Protein AF-A0A3P6SQP1-F1 (afdb_monomer_lite)

Organism: Cylicostephanus goldi (NCBI:txid71465)

Foldseek 3Di:
DDWDADPNDIDDDDDFDPPPVSLVCPVVCLLPDQAEEQEDAQLCPVCLLVSLVVVVVQCPDPSNVNHAYEYEYPPCVDPSGDDPVRSCVSSVCVPQEDEPDDDDDDPDRHRYHYDHDDPPDDDD

InterPro domains:
  IPR006687 Small GTPase superfamily, SAR1-type [PTHR45684] (1-105)
  IPR006689 Small GTPase superfamily, ARF/SAR type [PF00025] (2-98)
  IPR006689 Small GTPase superfamily, ARF/SAR type [PR00328] (22-47)
  IPR006689 Small GTPase superfamily, ARF/SAR type [PR00328] (67-88)
  IPR006689 Small GTPase superfamily, ARF/SAR type [SM00178] (1-124)
  IPR027417 P-loop containing nucleoside triphosphate hydrolase [G3DSA:3.40.50.300] (1-117)
  IPR027417 P-loop containing nucleoside triphosphate hydrolase [SSF52540] (2-92)

Sequence (124 aa):
SEELTLGGIRFTTFDLGGHAQARRVWKDYFPAVDAVVFLVDCADIERIPESRTELESLIRDEQVAGAPILILGNKIDKSTALSEDQLKWQLGIQHMCTGKGVNGKSKAVSRLLIDISLDSRKPL

Radius of gyration: 15.12 Å; chains: 1; bounding box: 36×36×40 Å

Structure (mmCIF, N/CA/C/O backbone):
data_AF-A0A3P6SQP1-F1
#
_entry.id   AF-A0A3P6SQP1-F1
#
loop_
_atom_site.group_PDB
_atom_site.id
_atom_site.type_symbol
_atom_site.label_atom_id
_atom_site.label_alt_id
_atom_site.label_comp_id
_atom_site.label_asym_id
_atom_site.label_entity_id
_atom_site.label_seq_id
_atom_site.pdbx_PDB_ins_code
_atom_site.Cartn_x
_atom_site.Cartn_y
_atom_site.Cartn_z
_atom_site.occupancy
_atom_site.B_iso_or_equiv
_atom_site.auth_seq_id
_atom_site.auth_comp_id
_atom_site.auth_asym_id
_atom_site.auth_atom_id
_atom_site.pdbx_PDB_model_num
ATOM 1 N N . SER A 1 1 ? -16.063 9.688 -0.832 1.00 78.50 1 SER A N 1
ATOM 2 C CA . SER A 1 1 ? -16.159 8.245 -0.582 1.00 78.50 1 SER A CA 1
ATOM 3 C C . SER A 1 1 ? -17.088 7.627 -1.599 1.00 78.50 1 SER A C 1
ATOM 5 O O . SER A 1 1 ? -17.949 8.331 -2.119 1.00 78.50 1 SER A O 1
ATOM 7 N N . GLU A 1 2 ? -16.917 6.341 -1.871 1.00 83.56 2 GLU A N 1
ATOM 8 C CA . GLU A 1 2 ? -17.810 5.544 -2.713 1.00 83.56 2 GLU A CA 1
ATOM 9 C C . GLU A 1 2 ? -18.421 4.417 -1.878 1.00 83.56 2 GLU A C 1
ATOM 11 O O . GLU A 1 2 ? -17.803 3.940 -0.927 1.00 83.56 2 GLU A O 1
ATOM 16 N N . GLU A 1 3 ? -19.646 4.011 -2.205 1.00 87.12 3 GLU A N 1
ATOM 17 C CA . GLU A 1 3 ? -20.341 2.915 -1.528 1.00 87.12 3 GLU A CA 1
ATOM 18 C C . GLU A 1 3 ? -20.354 1.693 -2.452 1.00 87.12 3 GLU A C 1
ATOM 20 O O . GLU A 1 3 ? -20.841 1.757 -3.580 1.00 87.12 3 GLU A O 1
ATOM 25 N N . LEU A 1 4 ? -19.805 0.574 -1.982 1.00 85.00 4 LEU A N 1
ATOM 26 C CA . LEU A 1 4 ? -19.704 -0.677 -2.733 1.00 85.00 4 LEU A CA 1
ATOM 27 C C . LEU A 1 4 ? -20.400 -1.792 -1.960 1.00 85.00 4 LEU A C 1
ATOM 29 O O . LEU A 1 4 ? -20.277 -1.877 -0.743 1.00 85.00 4 LEU A O 1
ATOM 33 N N . THR A 1 5 ? -21.112 -2.678 -2.654 1.00 84.94 5 THR A N 1
ATOM 34 C CA . THR A 1 5 ? -21.715 -3.867 -2.036 1.00 84.94 5 THR A CA 1
ATOM 35 C C . THR A 1 5 ? -21.162 -5.123 -2.693 1.00 84.94 5 THR A C 1
ATOM 37 O O . THR A 1 5 ? -21.342 -5.323 -3.892 1.00 84.94 5 THR A O 1
ATOM 40 N N . LEU A 1 6 ? -20.505 -5.983 -1.913 1.00 79.50 6 LEU A N 1
ATOM 41 C CA . LEU A 1 6 ? -19.954 -7.261 -2.370 1.00 79.50 6 LEU A CA 1
ATOM 42 C C . LEU A 1 6 ? -20.362 -8.364 -1.395 1.00 79.50 6 LEU A C 1
ATOM 44 O O . LEU A 1 6 ? -20.153 -8.245 -0.190 1.00 79.50 6 LEU A O 1
ATOM 48 N N . GLY A 1 7 ? -20.970 -9.439 -1.904 1.00 81.94 7 GLY A N 1
ATOM 49 C CA . GLY A 1 7 ? -21.360 -10.588 -1.076 1.00 81.94 7 GLY A CA 1
ATOM 50 C C . GLY A 1 7 ? -22.325 -10.250 0.070 1.00 81.94 7 GLY A C 1
ATOM 51 O O . GLY A 1 7 ? -22.290 -10.905 1.105 1.00 81.94 7 GLY A O 1
ATOM 52 N N . GLY A 1 8 ? -23.152 -9.208 -0.085 1.00 84.38 8 GLY A N 1
ATOM 53 C CA . GLY A 1 8 ? -24.068 -8.727 0.960 1.00 84.38 8 GLY A CA 1
ATOM 54 C C . GLY A 1 8 ? -23.415 -7.848 2.034 1.00 84.38 8 GLY A C 1
ATOM 55 O O . GLY A 1 8 ? -24.103 -7.403 2.949 1.00 84.38 8 GLY A O 1
ATOM 56 N N . ILE A 1 9 ? -22.114 -7.566 1.917 1.00 83.12 9 ILE A N 1
ATOM 57 C CA . ILE A 1 9 ? -21.386 -6.630 2.775 1.00 83.12 9 ILE A CA 1
ATOM 58 C C . ILE A 1 9 ? -21.279 -5.294 2.047 1.00 83.12 9 ILE A C 1
ATOM 60 O O . ILE A 1 9 ? -20.945 -5.250 0.862 1.00 83.12 9 ILE A O 1
ATOM 64 N N . ARG A 1 10 ? -21.553 -4.209 2.769 1.00 86.75 10 ARG A N 1
ATOM 65 C CA . ARG A 1 10 ? -21.417 -2.842 2.277 1.00 86.75 10 ARG A CA 1
ATOM 66 C C . ARG A 1 10 ? -20.113 -2.225 2.773 1.00 86.75 10 ARG A C 1
ATOM 68 O O . ARG A 1 10 ? -19.839 -2.251 3.970 1.00 86.75 10 ARG A O 1
ATOM 75 N N . PHE A 1 11 ? -19.371 -1.622 1.857 1.00 86.44 11 PHE A N 1
ATOM 76 C CA . PHE A 1 11 ? -18.118 -0.922 2.089 1.00 86.44 11 PHE A CA 1
ATOM 77 C C . PHE A 1 11 ? -18.290 0.550 1.739 1.00 86.44 11 PHE A C 1
ATOM 79 O O . PHE A 1 11 ? -18.891 0.873 0.716 1.00 86.44 11 PHE A O 1
ATOM 86 N N . THR A 1 12 ? -17.706 1.422 2.553 1.00 89.38 12 THR A N 1
ATOM 87 C CA . THR A 1 12 ? -17.486 2.823 2.196 1.00 89.38 12 THR A CA 1
ATOM 88 C C . THR A 1 12 ? -15.994 2.999 1.969 1.00 89.38 12 THR A C 1
ATOM 90 O O . THR A 1 12 ? -15.206 2.818 2.895 1.00 89.38 12 THR A O 1
ATOM 93 N N . THR A 1 13 ? -15.592 3.318 0.745 1.00 88.25 13 THR A N 1
ATOM 94 C CA . THR A 1 13 ? -14.182 3.458 0.373 1.00 88.25 13 THR A CA 1
ATOM 95 C C . THR A 1 13 ? -13.805 4.924 0.208 1.00 88.25 13 THR A C 1
ATOM 97 O O . THR A 1 13 ? -14.614 5.766 -0.190 1.00 88.25 13 THR A O 1
ATOM 100 N N . PHE A 1 14 ? -12.552 5.242 0.519 1.00 89.88 14 PHE A N 1
ATOM 101 C CA . PHE A 1 14 ? -11.938 6.533 0.232 1.00 89.88 14 PHE A CA 1
ATOM 102 C C . PHE A 1 14 ? -10.757 6.275 -0.697 1.00 89.88 14 PHE A C 1
ATOM 104 O O . PHE A 1 14 ? -9.791 5.638 -0.286 1.00 89.88 14 PHE A O 1
ATOM 111 N N . ASP A 1 15 ? -10.854 6.724 -1.949 1.00 89.12 15 ASP A N 1
ATOM 112 C CA . ASP A 1 15 ? -9.726 6.655 -2.876 1.00 89.12 15 ASP A CA 1
ATOM 113 C C . ASP A 1 15 ? -8.745 7.790 -2.569 1.00 89.12 15 ASP A C 1
ATOM 115 O O . ASP A 1 15 ? -9.119 8.968 -2.537 1.00 89.12 15 ASP A O 1
ATOM 119 N N . LEU A 1 16 ? -7.495 7.423 -2.294 1.00 91.19 16 LEU A N 1
ATOM 120 C CA . LEU A 1 16 ? -6.438 8.339 -1.895 1.00 91.19 16 LEU A CA 1
ATOM 121 C C . LEU A 1 16 ? -5.276 8.216 -2.877 1.00 91.19 16 LEU A C 1
ATOM 123 O O . LEU A 1 16 ? -4.679 7.154 -3.040 1.00 91.19 16 LEU A O 1
ATOM 127 N N . GLY A 1 17 ? -4.907 9.335 -3.499 1.00 89.44 17 GLY A N 1
ATOM 128 C CA . GLY A 1 17 ? -3.814 9.362 -4.467 1.00 89.44 17 GLY A CA 1
ATOM 129 C C . GLY A 1 17 ? -2.474 8.909 -3.868 1.00 89.44 17 GLY A C 1
ATOM 130 O O . GLY A 1 17 ? -2.120 9.270 -2.745 1.00 89.44 17 GLY A O 1
ATOM 131 N N . GLY A 1 18 ? -1.699 8.154 -4.653 1.00 87.94 18 GLY A N 1
ATOM 132 C CA . GLY A 1 18 ? -0.383 7.634 -4.253 1.00 87.94 18 GLY A CA 1
ATOM 133 C C . GLY A 1 18 ? 0.806 8.565 -4.524 1.00 87.94 18 GLY A C 1
ATOM 134 O O . GLY A 1 18 ? 1.925 8.264 -4.113 1.00 87.94 18 GLY A O 1
ATOM 135 N N . HIS A 1 19 ? 0.607 9.699 -5.206 1.00 89.06 19 HIS A N 1
ATOM 136 C CA . HIS A 1 19 ? 1.692 10.661 -5.430 1.00 89.06 19 HIS A CA 1
ATOM 137 C C . HIS A 1 19 ? 2.049 11.398 -4.131 1.00 89.06 19 HIS A C 1
ATOM 139 O O . HIS A 1 19 ? 1.182 11.663 -3.300 1.00 89.06 19 HIS A O 1
ATOM 145 N N . ALA A 1 20 ? 3.315 11.793 -3.969 1.00 88.31 20 ALA A N 1
ATOM 146 C CA . ALA A 1 20 ? 3.856 12.316 -2.707 1.00 88.31 20 ALA A CA 1
ATOM 147 C C . ALA A 1 20 ? 3.029 13.438 -2.043 1.00 88.31 20 ALA A C 1
ATOM 149 O O . ALA A 1 20 ? 2.954 13.517 -0.819 1.00 88.31 20 ALA A O 1
ATOM 150 N N . GLN A 1 21 ? 2.395 14.314 -2.827 1.00 89.50 21 GLN A N 1
ATOM 151 C CA . GLN A 1 21 ? 1.537 15.374 -2.288 1.00 89.50 21 GLN A CA 1
ATOM 152 C C . GLN A 1 21 ? 0.189 14.846 -1.772 1.00 89.50 21 GLN A C 1
ATOM 154 O O . GLN A 1 21 ? -0.253 15.298 -0.720 1.00 89.50 21 GLN A O 1
ATOM 159 N N . ALA A 1 22 ? -0.434 13.881 -2.455 1.00 89.69 22 ALA A N 1
ATOM 160 C CA . ALA A 1 22 ? -1.675 13.255 -1.995 1.00 89.69 22 ALA A CA 1
ATOM 161 C C . ALA A 1 22 ? -1.462 12.384 -0.750 1.00 89.69 22 ALA A C 1
ATOM 163 O O . ALA A 1 22 ? -2.323 12.345 0.123 1.00 89.69 22 ALA A O 1
ATOM 164 N N . ARG A 1 23 ? -0.278 11.777 -0.589 1.00 92.00 23 ARG A N 1
ATOM 165 C CA . ARG A 1 23 ? 0.052 10.982 0.609 1.00 92.00 23 ARG A CA 1
ATOM 166 C C . ARG A 1 23 ? 0.021 11.783 1.914 1.00 92.00 23 ARG A C 1
ATOM 168 O O . ARG A 1 23 ? -0.156 11.211 2.984 1.00 92.00 23 ARG A O 1
ATOM 175 N N . ARG A 1 24 ? 0.119 13.117 1.843 1.00 90.75 24 ARG A N 1
ATOM 176 C CA . ARG A 1 24 ? 0.066 13.999 3.023 1.00 90.75 24 ARG A CA 1
ATOM 177 C C . ARG A 1 24 ? -1.263 13.934 3.770 1.00 90.75 24 ARG A C 1
ATOM 179 O O . ARG A 1 24 ? -1.250 14.117 4.980 1.00 90.75 24 ARG A O 1
ATOM 186 N N . VAL A 1 25 ? -2.366 13.667 3.070 1.00 91.88 25 VAL A N 1
ATOM 187 C CA . VAL A 1 25 ? -3.706 13.624 3.678 1.00 91.88 25 VAL A CA 1
ATOM 188 C C . VAL A 1 25 ? -4.123 12.223 4.110 1.00 91.88 25 VAL A C 1
ATOM 190 O O . VAL A 1 25 ? -5.180 12.072 4.700 1.00 91.88 25 VAL A O 1
ATOM 193 N N . TRP A 1 26 ? -3.321 11.181 3.854 1.00 93.19 26 TRP A N 1
ATOM 194 C CA . TRP A 1 26 ? -3.681 9.805 4.228 1.00 93.19 26 TRP A CA 1
ATOM 195 C C . TRP A 1 26 ? -4.031 9.678 5.712 1.00 93.19 26 TRP A C 1
ATOM 197 O O . TRP A 1 26 ? -5.037 9.069 6.070 1.00 93.19 26 TRP A O 1
ATOM 207 N N . LYS A 1 27 ? -3.234 10.334 6.558 1.00 90.19 27 LYS A N 1
ATOM 208 C CA . LYS A 1 27 ? -3.397 10.329 8.014 1.00 90.19 27 LYS A CA 1
ATOM 209 C C . LYS A 1 27 ? -4.720 10.923 8.482 1.00 90.19 27 LYS A C 1
ATOM 211 O O . LYS A 1 27 ? -5.209 10.512 9.526 1.00 90.19 27 LYS A O 1
ATOM 216 N N . ASP A 1 28 ? -5.325 11.809 7.696 1.00 91.62 28 ASP A N 1
ATOM 217 C CA . ASP A 1 28 ? -6.615 12.417 8.027 1.00 91.62 28 ASP A CA 1
ATOM 218 C C . ASP A 1 28 ? -7.767 11.399 7.923 1.00 91.62 28 ASP A C 1
ATOM 220 O O . ASP A 1 28 ? -8.822 11.592 8.524 1.00 91.62 28 ASP A O 1
ATOM 224 N N . TYR A 1 29 ? -7.562 10.292 7.195 1.00 89.88 29 TYR A N 1
ATOM 225 C CA . TYR A 1 29 ? -8.555 9.229 7.002 1.00 89.88 29 TYR A CA 1
ATOM 226 C C . TYR A 1 29 ? -8.317 8.007 7.895 1.00 89.88 29 TYR A C 1
ATOM 228 O O . TYR A 1 29 ? -9.248 7.239 8.122 1.00 89.88 29 TYR A O 1
ATOM 236 N N . PHE A 1 30 ? -7.107 7.823 8.432 1.00 89.19 30 PHE A N 1
ATOM 237 C CA . PHE A 1 30 ? -6.745 6.653 9.244 1.00 89.19 30 PHE A CA 1
ATOM 238 C C . PHE A 1 30 ? -7.681 6.385 10.434 1.00 89.19 30 PHE A C 1
ATOM 240 O O . PHE A 1 30 ? -8.067 5.231 10.610 1.00 89.19 30 PHE A O 1
ATOM 247 N N . PRO A 1 31 ? -8.132 7.389 11.213 1.00 85.44 31 PRO A N 1
ATOM 248 C CA . PRO A 1 31 ? -9.047 7.139 12.329 1.00 85.44 31 PRO A CA 1
ATOM 249 C C . PRO A 1 31 ? -10.428 6.605 11.917 1.00 85.44 31 PRO A C 1
ATOM 251 O O . PRO A 1 31 ? -11.185 6.156 12.773 1.00 85.44 31 PRO A O 1
ATOM 254 N N . ALA A 1 32 ? -10.782 6.699 10.632 1.00 80.19 32 ALA A N 1
ATOM 255 C CA . ALA A 1 32 ? -12.108 6.383 10.112 1.00 80.19 32 ALA A CA 1
ATOM 256 C C . ALA A 1 32 ? -12.168 5.069 9.312 1.00 80.19 32 ALA A C 1
ATOM 258 O O . ALA A 1 32 ? -13.228 4.764 8.764 1.00 80.19 32 ALA A O 1
ATOM 259 N N . VAL A 1 33 ? -11.067 4.308 9.204 1.00 86.81 33 VAL A N 1
ATOM 260 C CA . VAL A 1 33 ? -11.023 3.084 8.384 1.00 86.81 33 VAL A CA 1
ATOM 261 C C . VAL A 1 33 ? -10.985 1.807 9.221 1.00 86.81 33 VAL A C 1
ATOM 263 O O . VAL A 1 33 ? -10.193 1.669 10.149 1.00 86.81 33 VAL A O 1
ATOM 266 N N . ASP A 1 34 ? -11.804 0.829 8.831 1.00 89.19 34 ASP A N 1
ATOM 267 C CA . ASP A 1 34 ? -11.793 -0.519 9.414 1.00 89.19 34 ASP A CA 1
ATOM 268 C C . ASP A 1 34 ? -10.704 -1.420 8.810 1.00 89.19 34 ASP A C 1
ATOM 270 O O . ASP A 1 34 ? -10.328 -2.422 9.412 1.00 89.19 34 ASP A O 1
ATOM 274 N N . ALA A 1 35 ? -10.219 -1.098 7.607 1.00 89.12 35 ALA A N 1
ATOM 275 C CA . ALA A 1 35 ? -9.213 -1.846 6.855 1.00 89.12 35 ALA A CA 1
ATOM 276 C C . ALA A 1 35 ? -8.522 -0.933 5.830 1.00 89.12 35 ALA A C 1
ATOM 278 O O . ALA A 1 35 ? -9.100 0.063 5.390 1.00 89.12 35 ALA A O 1
ATOM 279 N N . VAL A 1 36 ? -7.314 -1.301 5.398 1.00 91.06 36 VAL A N 1
ATOM 280 C CA . VAL A 1 36 ? -6.583 -0.592 4.335 1.00 91.06 36 VAL A CA 1
ATOM 281 C C . VAL A 1 36 ? -6.333 -1.525 3.157 1.00 91.06 36 VAL A C 1
ATOM 283 O O . VAL A 1 36 ? -5.891 -2.657 3.339 1.00 91.06 36 VAL A O 1
ATOM 286 N N . VAL A 1 37 ? -6.568 -1.031 1.941 1.00 91.31 37 VAL A N 1
ATOM 287 C CA . VAL A 1 37 ? -6.149 -1.692 0.699 1.00 91.31 37 VAL A CA 1
ATOM 288 C C . VAL A 1 37 ? -4.993 -0.897 0.099 1.00 91.31 37 VAL A C 1
ATOM 290 O O . VAL A 1 37 ? -5.163 0.255 -0.289 1.00 91.31 37 VAL A O 1
ATOM 293 N N . PHE A 1 38 ? -3.809 -1.502 0.040 1.00 93.00 38 PHE A N 1
ATOM 294 C CA . PHE A 1 38 ? -2.586 -0.894 -0.474 1.00 93.00 38 PHE A CA 1
ATOM 295 C C . PHE A 1 38 ? -2.266 -1.452 -1.865 1.00 93.00 38 PHE A C 1
ATOM 297 O O . PHE A 1 38 ? -1.872 -2.611 -2.014 1.00 93.00 38 PHE A O 1
ATOM 304 N N . LEU A 1 39 ? -2.462 -0.630 -2.895 1.00 92.81 39 LEU A N 1
ATOM 305 C CA . LEU A 1 39 ? -2.240 -1.000 -4.294 1.00 92.81 39 LEU A CA 1
ATOM 306 C C . LEU A 1 39 ? -0.798 -0.710 -4.717 1.00 92.81 39 LEU A C 1
ATOM 308 O O . LEU A 1 39 ? -0.315 0.409 -4.555 1.00 92.81 39 LEU A O 1
ATOM 312 N N . VAL A 1 40 ? -0.138 -1.696 -5.324 1.00 93.81 40 VAL A N 1
ATOM 313 C CA . VAL A 1 40 ? 1.234 -1.566 -5.838 1.00 93.81 40 VAL A CA 1
ATOM 314 C C . VAL A 1 40 ? 1.256 -1.847 -7.333 1.00 93.81 40 VAL A C 1
ATOM 316 O O . VAL A 1 40 ? 0.761 -2.877 -7.773 1.00 93.81 40 VAL A O 1
ATOM 319 N N . ASP A 1 41 ? 1.842 -0.953 -8.130 1.00 93.50 41 ASP A N 1
ATOM 320 C CA . ASP A 1 41 ? 2.105 -1.216 -9.549 1.00 93.50 41 ASP A CA 1
ATOM 321 C C . ASP A 1 41 ? 3.280 -2.196 -9.675 1.00 93.50 41 ASP A C 1
ATOM 323 O O . ASP A 1 41 ? 4.439 -1.817 -9.517 1.00 93.50 41 ASP A O 1
ATOM 327 N N . CYS A 1 42 ? 2.988 -3.469 -9.942 1.00 94.69 42 CYS A N 1
ATOM 328 C CA . CYS A 1 42 ? 4.001 -4.520 -10.008 1.00 94.69 42 CYS A CA 1
ATOM 329 C C . CYS A 1 42 ? 4.954 -4.354 -11.192 1.00 94.69 42 CYS A C 1
ATOM 331 O O . CYS A 1 42 ? 6.021 -4.959 -11.180 1.00 94.69 42 CYS A O 1
ATOM 333 N N . ALA A 1 43 ? 4.583 -3.573 -12.207 1.00 94.31 43 ALA A N 1
ATOM 334 C CA . ALA A 1 43 ? 5.387 -3.368 -13.404 1.00 94.31 43 ALA A CA 1
ATOM 335 C C . ALA A 1 43 ? 6.342 -2.168 -13.303 1.00 94.31 43 ALA A C 1
ATOM 337 O O . ALA A 1 43 ? 7.178 -1.995 -14.193 1.00 94.31 43 ALA A O 1
ATOM 338 N N . ASP A 1 44 ? 6.217 -1.352 -12.252 1.00 95.44 44 ASP A N 1
ATOM 339 C CA . ASP A 1 44 ? 6.999 -0.136 -12.021 1.00 95.44 44 ASP A CA 1
ATOM 340 C C . ASP A 1 44 ? 8.062 -0.362 -10.935 1.00 95.44 44 ASP A C 1
ATOM 342 O O . ASP A 1 44 ? 7.937 0.060 -9.784 1.00 95.44 44 ASP A O 1
ATOM 346 N N . ILE A 1 45 ? 9.115 -1.089 -11.315 1.00 94.69 45 ILE A N 1
ATOM 347 C CA . ILE A 1 45 ? 10.169 -1.554 -10.402 1.00 94.69 45 ILE A CA 1
ATOM 348 C C . ILE A 1 45 ? 10.896 -0.379 -9.724 1.00 94.69 45 ILE A C 1
ATOM 350 O O . ILE A 1 45 ? 11.280 -0.487 -8.558 1.00 94.69 45 ILE A O 1
ATOM 354 N N . GLU A 1 46 ? 11.050 0.754 -10.415 1.00 95.75 46 GLU A N 1
ATOM 355 C CA . GLU A 1 46 ? 11.747 1.939 -9.897 1.00 95.75 46 GLU A CA 1
ATOM 356 C C . GLU A 1 46 ? 11.031 2.566 -8.692 1.00 95.75 46 GLU A C 1
ATOM 358 O O . GLU A 1 46 ? 11.688 3.103 -7.799 1.00 95.75 46 GLU A O 1
ATOM 363 N N . ARG A 1 47 ? 9.697 2.446 -8.616 1.00 95.50 47 ARG A N 1
ATOM 364 C CA . ARG A 1 47 ? 8.883 2.975 -7.506 1.00 95.50 47 ARG A CA 1
ATOM 365 C C . ARG A 1 47 ? 8.581 1.964 -6.400 1.00 95.50 47 ARG A C 1
ATOM 367 O O . ARG A 1 47 ? 7.914 2.293 -5.415 1.00 95.50 47 ARG A O 1
ATOM 374 N N . ILE A 1 48 ? 9.100 0.742 -6.490 1.00 95.38 48 ILE A N 1
ATOM 375 C CA . ILE A 1 48 ? 8.936 -0.252 -5.421 1.00 95.38 48 ILE A CA 1
ATOM 376 C C . ILE A 1 48 ? 9.618 0.170 -4.103 1.00 95.38 48 ILE A C 1
ATOM 378 O O . ILE A 1 48 ? 8.984 0.019 -3.057 1.00 95.38 48 ILE A O 1
ATOM 382 N N . PRO A 1 49 ? 10.835 0.755 -4.087 1.00 96.81 49 PRO A N 1
ATOM 383 C CA . PRO A 1 49 ? 11.439 1.262 -2.849 1.00 96.81 49 PRO A CA 1
ATOM 384 C C . PRO A 1 49 ? 10.613 2.366 -2.165 1.00 96.81 49 PRO A C 1
ATOM 386 O O . PRO A 1 49 ? 10.534 2.416 -0.935 1.00 96.81 49 PRO A O 1
ATOM 389 N N . GLU A 1 50 ? 9.957 3.223 -2.955 1.00 96.31 50 GLU A N 1
ATOM 390 C CA . GLU A 1 50 ? 9.005 4.220 -2.451 1.00 96.31 50 GLU A CA 1
ATOM 391 C C . GLU A 1 50 ? 7.806 3.515 -1.807 1.00 96.31 50 GLU A C 1
ATOM 393 O O . GLU A 1 50 ? 7.505 3.753 -0.640 1.00 96.31 50 GLU A O 1
ATOM 398 N N . SER A 1 51 ? 7.192 2.567 -2.520 1.00 95.75 51 SER A N 1
ATOM 399 C CA . SER A 1 51 ? 6.053 1.781 -2.021 1.00 95.75 51 SER A CA 1
ATOM 400 C C . SER A 1 51 ? 6.376 1.047 -0.718 1.00 95.75 51 SER A C 1
ATOM 402 O O . SER A 1 51 ? 5.558 1.025 0.200 1.00 95.75 51 SER A O 1
ATOM 404 N N . ARG A 1 52 ? 7.588 0.490 -0.602 1.00 95.69 52 ARG A N 1
ATOM 405 C CA . ARG A 1 52 ? 8.083 -0.133 0.629 1.00 95.69 52 ARG A CA 1
ATOM 406 C C . ARG A 1 52 ? 8.140 0.865 1.782 1.00 95.69 52 ARG A C 1
ATOM 408 O O . ARG A 1 52 ? 7.639 0.563 2.858 1.00 95.69 52 ARG A O 1
ATOM 415 N N . THR A 1 53 ? 8.745 2.032 1.565 1.00 96.06 53 THR A N 1
ATOM 416 C CA . THR A 1 53 ? 8.877 3.070 2.601 1.00 96.06 53 THR A CA 1
ATOM 417 C C . THR A 1 53 ? 7.508 3.500 3.129 1.00 96.06 53 THR A C 1
ATOM 419 O O . THR A 1 53 ? 7.304 3.601 4.339 1.00 96.06 53 THR A O 1
ATOM 422 N N . GLU A 1 54 ? 6.543 3.691 2.230 1.00 95.56 54 GLU A N 1
ATOM 423 C CA . GLU A 1 54 ? 5.181 4.074 2.602 1.00 95.56 54 GLU A CA 1
ATOM 424 C C . GLU A 1 54 ? 4.434 2.958 3.329 1.00 95.56 54 GLU A C 1
ATOM 426 O O . GLU A 1 54 ? 3.759 3.225 4.320 1.00 95.56 54 GLU A O 1
ATOM 431 N N . LEU A 1 55 ? 4.595 1.708 2.893 1.00 93.75 55 LEU A N 1
ATOM 432 C CA . LEU A 1 55 ? 4.015 0.554 3.572 1.00 93.75 55 LEU A CA 1
ATOM 433 C C . LEU A 1 55 ? 4.605 0.368 4.979 1.00 93.75 55 LEU A C 1
ATOM 435 O O . LEU A 1 55 ? 3.863 0.121 5.925 1.00 93.75 55 LEU A O 1
ATOM 439 N N . GLU A 1 56 ? 5.921 0.524 5.146 1.00 93.00 56 GLU A N 1
ATOM 440 C CA . GLU A 1 56 ? 6.572 0.470 6.462 1.00 93.00 56 GLU A CA 1
ATOM 441 C C . GLU A 1 56 ? 6.065 1.585 7.391 1.00 93.00 56 GLU A C 1
ATOM 443 O O . GLU A 1 56 ? 5.833 1.338 8.575 1.00 93.00 56 GLU A O 1
ATOM 448 N N . SER A 1 57 ? 5.865 2.795 6.858 1.00 92.44 57 SER A N 1
ATOM 449 C CA . SER A 1 57 ? 5.272 3.923 7.586 1.00 92.44 57 SER A CA 1
ATOM 450 C C . SER A 1 57 ? 3.830 3.622 8.006 1.00 92.44 57 SER A C 1
ATOM 452 O O . SER A 1 57 ? 3.487 3.781 9.176 1.00 92.44 57 SER A O 1
ATOM 454 N N . LEU A 1 58 ? 3.016 3.104 7.080 1.00 91.31 58 LEU A N 1
ATOM 455 C CA . LEU A 1 58 ? 1.626 2.719 7.319 1.00 91.31 58 LEU A CA 1
ATOM 456 C C . LEU A 1 58 ? 1.513 1.650 8.415 1.00 91.31 58 LEU A C 1
ATOM 458 O O . LEU A 1 58 ? 0.729 1.807 9.341 1.00 91.31 58 LEU A O 1
ATOM 462 N N . ILE A 1 59 ? 2.321 0.586 8.352 1.00 88.62 59 ILE A N 1
ATOM 463 C CA . ILE A 1 59 ? 2.296 -0.511 9.338 1.00 88.62 59 ILE A CA 1
ATOM 464 C C . ILE A 1 59 ? 2.651 -0.022 10.753 1.00 88.62 59 ILE A C 1
ATOM 466 O O . ILE A 1 59 ? 2.190 -0.602 11.738 1.00 88.62 59 ILE A O 1
ATOM 470 N N . ARG A 1 60 ? 3.495 1.010 10.870 1.00 89.38 60 ARG A N 1
ATOM 471 C CA . ARG A 1 60 ? 3.947 1.563 12.157 1.00 89.38 60 ARG A CA 1
ATOM 472 C C . ARG A 1 60 ? 3.024 2.644 12.719 1.00 89.38 60 ARG A C 1
ATOM 474 O O . ARG A 1 60 ? 3.225 3.039 13.865 1.00 89.38 60 ARG A O 1
ATOM 481 N N . ASP A 1 61 ? 2.061 3.140 11.946 1.00 90.12 61 ASP A N 1
ATOM 482 C CA . ASP A 1 61 ? 1.167 4.204 12.397 1.00 90.12 61 ASP A CA 1
ATOM 483 C C . ASP A 1 61 ? 0.109 3.638 13.361 1.00 90.12 61 ASP A C 1
ATOM 485 O O . ASP A 1 61 ? -0.674 2.745 13.028 1.00 90.12 61 ASP A O 1
ATOM 489 N N . GLU A 1 62 ? 0.098 4.154 14.591 1.00 88.81 62 GLU A N 1
ATOM 490 C CA . GLU A 1 62 ? -0.776 3.668 15.663 1.00 88.81 62 GLU A CA 1
ATOM 491 C C . GLU A 1 62 ? -2.264 3.840 15.337 1.00 88.81 62 GLU A C 1
ATOM 493 O O . GLU A 1 62 ? -3.088 3.060 15.818 1.00 88.81 62 GLU A O 1
ATOM 498 N N . GLN A 1 63 ? -2.612 4.802 14.476 1.00 89.00 63 GLN A N 1
ATOM 499 C CA . GLN A 1 63 ? -3.998 5.071 14.086 1.00 89.00 63 GLN A CA 1
ATOM 500 C C . GLN A 1 63 ? -4.596 3.942 13.241 1.00 89.00 63 GLN A C 1
ATOM 502 O O . GLN A 1 63 ? -5.805 3.741 13.273 1.00 89.00 63 GLN A O 1
ATOM 507 N N . VAL A 1 64 ? -3.761 3.177 12.528 1.00 85.75 64 VAL A N 1
ATOM 508 C CA . VAL A 1 64 ? -4.185 2.010 11.730 1.00 85.75 64 VAL A CA 1
ATOM 509 C C . VAL A 1 64 ? -3.703 0.686 12.318 1.00 85.75 64 VAL A C 1
ATOM 511 O O . VAL A 1 64 ? -3.936 -0.367 11.733 1.00 85.75 64 VAL A O 1
ATOM 514 N N . ALA A 1 65 ? -3.081 0.688 13.502 1.00 79.19 65 ALA A N 1
ATOM 515 C CA . ALA A 1 65 ? -2.511 -0.519 14.101 1.00 79.19 65 ALA A CA 1
ATOM 516 C C . ALA A 1 65 ? -3.546 -1.635 14.348 1.00 79.19 65 ALA A C 1
ATOM 518 O O . ALA A 1 65 ? -3.182 -2.811 14.421 1.00 79.19 65 ALA A O 1
ATOM 519 N N . GLY A 1 66 ? -4.827 -1.287 14.501 1.00 79.06 66 GLY A N 1
ATOM 520 C CA . GLY A 1 66 ? -5.930 -2.241 14.652 1.00 79.06 66 GLY A CA 1
ATOM 521 C C . GLY A 1 66 ? -6.509 -2.771 13.336 1.00 79.06 66 GLY A C 1
ATOM 522 O O . GLY A 1 66 ? -7.182 -3.802 13.360 1.00 79.06 66 GLY A O 1
ATOM 523 N N . ALA A 1 67 ? -6.240 -2.105 12.212 1.00 87.06 67 ALA A N 1
ATOM 524 C CA . ALA A 1 67 ? -6.845 -2.398 10.920 1.00 87.06 67 ALA A CA 1
ATOM 525 C C . ALA A 1 67 ? -6.010 -3.434 10.137 1.00 87.06 67 ALA A C 1
ATOM 527 O O . ALA A 1 67 ? -4.783 -3.315 10.070 1.00 87.06 67 ALA A O 1
ATOM 528 N N . PRO A 1 68 ? -6.626 -4.468 9.532 1.00 87.12 68 PRO A N 1
ATOM 529 C CA . PRO A 1 68 ? -5.932 -5.332 8.590 1.00 87.12 68 PRO A CA 1
ATOM 530 C C . PRO A 1 68 ? -5.536 -4.548 7.333 1.00 87.12 68 PRO A C 1
ATOM 532 O O . PRO A 1 68 ? -6.283 -3.694 6.848 1.00 87.12 68 PRO A O 1
ATOM 535 N N . ILE A 1 69 ? -4.370 -4.885 6.784 1.00 88.56 69 ILE A N 1
ATOM 536 C CA . ILE A 1 69 ? -3.862 -4.306 5.539 1.00 88.56 69 ILE A CA 1
ATOM 537 C C . ILE A 1 69 ? -3.854 -5.402 4.470 1.00 88.56 69 ILE A C 1
ATOM 539 O O . ILE A 1 69 ? -3.202 -6.438 4.632 1.00 88.56 69 ILE A O 1
ATOM 543 N N . LEU A 1 70 ? -4.585 -5.161 3.383 1.00 88.62 70 LEU A N 1
ATOM 544 C CA . LEU A 1 70 ? -4.584 -5.970 2.171 1.00 88.62 70 LEU A CA 1
ATOM 545 C C . LEU A 1 70 ? -3.657 -5.328 1.138 1.00 88.62 70 LEU A C 1
ATOM 547 O O . LEU A 1 70 ? -3.892 -4.196 0.728 1.00 88.62 70 LEU A O 1
ATOM 551 N N . ILE A 1 71 ? -2.635 -6.047 0.684 1.00 89.94 71 ILE A N 1
ATOM 552 C CA . ILE A 1 71 ? -1.750 -5.578 -0.390 1.00 89.94 71 ILE A CA 1
ATOM 553 C C . ILE A 1 71 ? -2.174 -6.235 -1.699 1.00 89.94 71 ILE A C 1
ATOM 555 O O . ILE A 1 71 ? -2.208 -7.465 -1.783 1.00 89.94 71 ILE A O 1
ATOM 559 N N . LEU A 1 72 ? -2.461 -5.408 -2.706 1.00 88.81 72 LEU A N 1
ATOM 560 C CA . LEU A 1 72 ? -2.866 -5.835 -4.043 1.00 88.81 72 LEU A CA 1
ATOM 561 C C . LEU A 1 72 ? -1.810 -5.441 -5.079 1.00 88.81 72 LEU A C 1
ATOM 563 O O . LEU A 1 72 ? -1.486 -4.263 -5.243 1.00 88.81 72 LEU A O 1
ATOM 567 N N . GLY A 1 73 ? -1.299 -6.436 -5.802 1.00 90.44 73 GLY A N 1
ATOM 568 C CA . GLY A 1 73 ? -0.414 -6.224 -6.946 1.00 90.44 73 GLY A CA 1
ATOM 569 C C . GLY A 1 73 ? -1.197 -5.906 -8.223 1.00 90.44 73 GLY A C 1
ATOM 570 O O . GLY A 1 73 ? -2.039 -6.696 -8.642 1.00 90.44 73 GLY A O 1
ATOM 571 N N . ASN A 1 74 ? -0.918 -4.764 -8.850 1.00 90.56 74 ASN A N 1
ATOM 572 C CA . ASN A 1 74 ? -1.573 -4.260 -10.058 1.00 90.56 74 ASN A CA 1
ATOM 573 C C . ASN A 1 74 ? -0.663 -4.334 -11.293 1.00 90.56 74 ASN A C 1
ATOM 575 O O . ASN A 1 74 ? 0.560 -4.354 -11.177 1.00 90.56 74 ASN A O 1
ATOM 579 N N . LYS A 1 75 ? -1.277 -4.333 -12.483 1.00 90.00 75 LYS A N 1
ATOM 580 C CA . LYS A 1 75 ? -0.627 -4.396 -13.806 1.00 90.00 75 LYS A CA 1
ATOM 581 C C . LYS A 1 75 ? 0.200 -5.663 -14.035 1.00 90.00 75 LYS A C 1
ATOM 583 O O . LYS A 1 75 ? 1.263 -5.626 -14.656 1.00 90.00 75 LYS A O 1
ATOM 588 N N . ILE A 1 76 ? -0.300 -6.787 -13.521 1.00 87.12 76 ILE A N 1
ATOM 589 C CA . ILE A 1 76 ? 0.344 -8.106 -13.620 1.00 87.12 76 ILE A CA 1
ATOM 590 C C . ILE A 1 76 ? 0.327 -8.698 -15.038 1.00 87.12 76 ILE A C 1
ATOM 592 O O . ILE A 1 76 ? 0.975 -9.704 -15.302 1.00 87.12 76 ILE A O 1
ATOM 596 N N . ASP A 1 77 ? -0.415 -8.079 -15.955 1.00 87.50 77 ASP A N 1
ATOM 597 C CA . ASP A 1 77 ? -0.453 -8.402 -17.381 1.00 87.50 77 ASP A CA 1
ATOM 598 C C . ASP A 1 77 ? 0.857 -8.051 -18.109 1.00 87.50 77 ASP A C 1
ATOM 600 O O . ASP A 1 77 ? 1.152 -8.603 -19.171 1.00 87.50 77 ASP A O 1
ATOM 604 N N . LYS A 1 78 ? 1.662 -7.145 -17.546 1.00 89.31 78 LYS A N 1
ATOM 605 C CA . LYS A 1 78 ? 2.913 -6.690 -18.155 1.00 89.31 78 LYS A CA 1
ATOM 606 C C . LYS A 1 78 ? 4.047 -7.678 -17.913 1.00 89.31 78 LYS A C 1
ATOM 608 O O . LYS A 1 78 ? 4.227 -8.187 -16.814 1.00 89.31 78 LYS A O 1
ATOM 613 N N . SER A 1 79 ? 4.913 -7.848 -18.910 1.00 91.88 79 SER A N 1
ATOM 614 C CA . SER A 1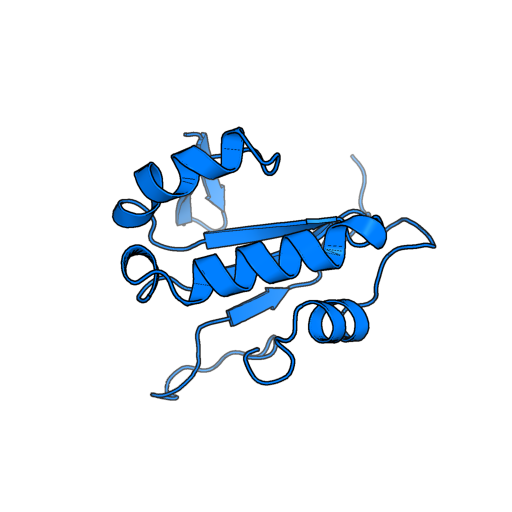 79 ? 6.084 -8.733 -18.810 1.00 91.88 79 SER A CA 1
ATOM 615 C C . SER A 1 79 ? 7.111 -8.303 -17.758 1.00 91.88 79 SER A C 1
ATOM 617 O O . SER A 1 79 ? 7.931 -9.114 -17.343 1.00 91.88 79 SER A O 1
ATOM 619 N N . THR A 1 80 ? 7.101 -7.030 -17.351 1.00 91.56 80 THR A N 1
ATOM 620 C CA . THR A 1 80 ? 7.968 -6.493 -16.292 1.00 91.56 80 THR A CA 1
ATOM 621 C C . THR A 1 80 ? 7.369 -6.645 -14.895 1.00 91.56 80 THR A C 1
ATOM 623 O O . THR A 1 80 ? 8.011 -6.244 -13.927 1.00 91.56 80 THR A O 1
ATOM 626 N N . ALA A 1 81 ? 6.149 -7.178 -14.776 1.00 92.69 81 ALA A N 1
ATOM 627 C CA . ALA A 1 81 ? 5.470 -7.289 -13.500 1.00 92.69 81 ALA A CA 1
ATOM 628 C C . ALA A 1 81 ? 6.181 -8.269 -12.560 1.00 92.69 81 ALA A C 1
ATOM 630 O O . ALA A 1 81 ? 6.523 -9.391 -12.938 1.00 92.69 81 ALA A O 1
ATOM 631 N N . LEU A 1 82 ? 6.367 -7.846 -11.312 1.00 92.44 82 LEU A N 1
ATOM 632 C CA . LEU A 1 82 ? 6.862 -8.711 -10.251 1.00 92.44 82 LEU A CA 1
ATOM 633 C C . LEU A 1 82 ? 5.861 -9.833 -9.952 1.00 92.44 82 LEU A C 1
ATOM 635 O O . LEU A 1 82 ? 4.661 -9.600 -9.806 1.00 92.44 82 LEU A O 1
ATOM 639 N N . SER A 1 83 ? 6.385 -11.047 -9.791 1.00 89.88 83 SER A N 1
ATOM 640 C CA . SER A 1 83 ? 5.653 -12.160 -9.181 1.00 89.88 83 SER A CA 1
ATOM 641 C C . SER A 1 83 ? 5.348 -11.892 -7.704 1.00 89.88 83 SER A C 1
ATOM 643 O O . SER A 1 83 ? 5.914 -10.991 -7.082 1.00 89.88 83 SER A O 1
ATOM 645 N N . GLU A 1 84 ? 4.492 -12.721 -7.108 1.00 85.75 84 GLU A N 1
ATOM 646 C CA . GLU A 1 84 ? 4.127 -12.598 -5.695 1.00 85.75 84 GLU A CA 1
ATOM 647 C C . GLU A 1 84 ? 5.296 -12.699 -4.732 1.00 85.75 84 GLU A C 1
ATOM 649 O O . GLU A 1 84 ? 5.427 -11.863 -3.833 1.00 85.75 84 GLU A O 1
ATOM 654 N N . ASP A 1 85 ? 6.188 -13.653 -4.956 1.00 87.81 85 ASP A N 1
ATOM 655 C CA . ASP A 1 85 ? 7.360 -13.815 -4.106 1.00 87.81 85 ASP A CA 1
ATOM 656 C C . ASP A 1 85 ? 8.344 -12.655 -4.279 1.00 87.81 85 ASP A C 1
ATOM 658 O O . ASP A 1 85 ? 8.918 -12.177 -3.301 1.00 87.81 85 ASP A O 1
ATOM 662 N N . GLN A 1 86 ? 8.489 -12.129 -5.500 1.00 92.44 86 GLN A N 1
ATOM 663 C CA . GLN A 1 86 ? 9.319 -10.951 -5.745 1.00 92.44 86 GLN A CA 1
ATOM 664 C C . GLN A 1 86 ? 8.732 -9.693 -5.102 1.00 92.44 86 GLN A C 1
ATOM 666 O O . GLN A 1 86 ? 9.479 -8.912 -4.515 1.00 92.44 86 GLN A O 1
ATOM 671 N N . LEU A 1 87 ? 7.414 -9.488 -5.180 1.00 91.38 87 LEU A N 1
ATOM 672 C CA . LEU A 1 87 ? 6.765 -8.339 -4.558 1.00 91.38 87 LEU A CA 1
ATOM 673 C C . LEU A 1 87 ? 6.906 -8.394 -3.033 1.00 91.38 87 LEU A C 1
ATOM 675 O O . LEU A 1 87 ? 7.328 -7.411 -2.426 1.00 91.38 87 LEU A O 1
ATOM 679 N N . LYS A 1 88 ? 6.638 -9.556 -2.421 1.00 89.44 88 LYS A N 1
ATOM 680 C CA . LYS A 1 88 ? 6.901 -9.801 -0.993 1.00 89.44 88 LYS A CA 1
ATOM 681 C C . LYS A 1 88 ? 8.345 -9.469 -0.636 1.00 89.44 88 LYS A C 1
ATOM 683 O O . LYS A 1 88 ? 8.575 -8.730 0.328 1.00 89.44 88 LYS A O 1
ATOM 688 N N . TRP A 1 89 ? 9.286 -9.968 -1.448 1.00 92.50 89 TRP A N 1
ATOM 689 C CA . TRP A 1 89 ? 10.717 -9.751 -1.262 1.00 92.50 89 TRP A CA 1
ATOM 690 C C . TRP A 1 89 ? 1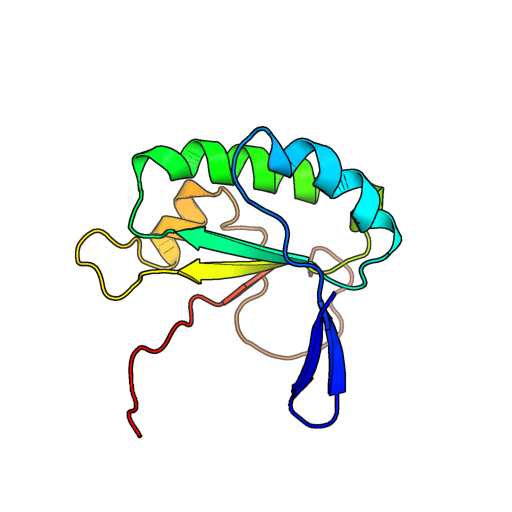1.049 -8.272 -1.192 1.00 92.50 89 TRP A C 1
ATOM 692 O O . TRP A 1 89 ? 11.594 -7.801 -0.191 1.00 92.50 89 TRP A O 1
ATOM 702 N N . GLN A 1 90 ? 10.650 -7.543 -2.226 1.00 94.62 90 GLN A N 1
ATOM 703 C CA . GLN A 1 90 ? 10.963 -6.134 -2.386 1.00 94.62 90 GLN A CA 1
ATOM 704 C C . GLN A 1 90 ? 10.283 -5.252 -1.333 1.00 94.62 90 GLN A C 1
ATOM 706 O O . GLN A 1 90 ? 10.906 -4.314 -0.839 1.00 94.62 90 GLN A O 1
ATOM 711 N N . LEU A 1 91 ? 9.050 -5.578 -0.934 1.00 94.00 91 LEU A N 1
ATOM 712 C CA . LEU A 1 91 ? 8.325 -4.861 0.120 1.00 94.00 91 LEU A CA 1
ATOM 713 C C . LEU A 1 91 ? 8.798 -5.219 1.540 1.00 94.00 91 LEU A C 1
ATOM 715 O O . LEU A 1 91 ? 8.413 -4.549 2.491 1.00 94.00 91 LEU A O 1
ATOM 719 N N . GLY A 1 92 ? 9.635 -6.247 1.712 1.00 91.88 92 GLY A N 1
ATOM 720 C CA . GLY A 1 92 ? 10.196 -6.614 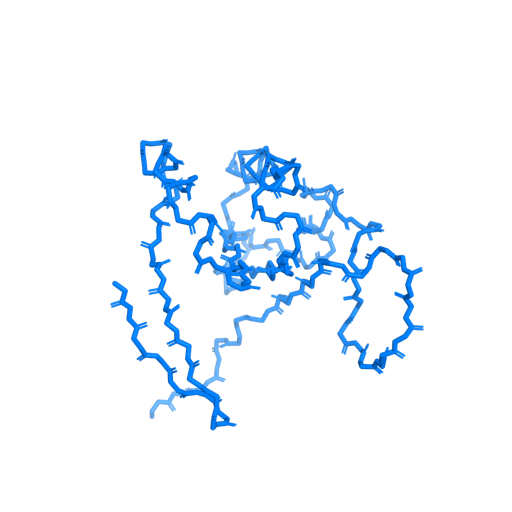3.018 1.00 91.88 92 GLY A CA 1
ATOM 721 C C . GLY A 1 92 ? 9.238 -7.374 3.945 1.00 91.88 92 GLY A C 1
ATOM 722 O O . GLY A 1 92 ? 9.492 -7.457 5.144 1.00 91.88 92 GLY A O 1
ATOM 723 N N . ILE A 1 93 ? 8.165 -7.959 3.410 1.00 87.88 93 ILE A N 1
ATOM 724 C CA . ILE A 1 93 ? 7.024 -8.486 4.188 1.00 87.88 93 ILE A CA 1
ATOM 725 C C . ILE A 1 93 ? 6.906 -10.019 4.193 1.00 87.88 93 ILE A C 1
ATOM 727 O O . ILE A 1 93 ? 5.914 -10.559 4.680 1.00 87.88 93 ILE A O 1
ATOM 731 N N . GLN A 1 94 ? 7.928 -10.738 3.712 1.00 82.19 94 GLN A N 1
ATOM 732 C CA . GLN A 1 94 ? 7.986 -12.218 3.630 1.00 82.19 94 GLN A CA 1
ATOM 733 C C . GLN A 1 94 ? 7.457 -12.941 4.876 1.00 82.19 94 GLN A C 1
ATOM 735 O O . GLN A 1 94 ? 6.787 -13.962 4.773 1.00 82.19 94 GLN A O 1
ATOM 740 N N . HIS A 1 95 ? 7.797 -12.424 6.055 1.00 79.12 95 HIS A N 1
ATOM 741 C CA . HIS A 1 95 ? 7.533 -13.050 7.351 1.00 79.12 95 HIS A CA 1
ATOM 742 C C . HIS A 1 95 ? 6.301 -12.468 8.059 1.00 79.12 95 HIS A C 1
ATOM 744 O O . HIS A 1 95 ? 6.028 -12.812 9.205 1.00 79.12 95 HIS A O 1
ATOM 750 N N . MET A 1 96 ? 5.576 -11.566 7.395 1.00 76.06 96 MET A N 1
ATOM 751 C CA . MET A 1 96 ? 4.427 -10.853 7.956 1.00 76.06 96 MET A CA 1
ATOM 752 C C . MET A 1 96 ? 3.098 -11.308 7.336 1.00 76.06 96 MET A C 1
ATOM 754 O O . MET A 1 96 ? 2.034 -10.963 7.842 1.00 76.06 96 MET A O 1
ATOM 758 N N . CYS A 1 97 ? 3.153 -12.081 6.249 1.00 68.25 97 CYS A N 1
ATOM 759 C CA . CYS A 1 97 ? 1.980 -12.505 5.494 1.00 68.25 97 CYS A CA 1
ATOM 760 C C . CYS A 1 97 ? 1.280 -13.690 6.164 1.00 68.25 97 CYS A C 1
ATOM 762 O O . CYS A 1 97 ? 1.895 -14.733 6.388 1.00 68.25 97 CYS A O 1
ATOM 764 N N . THR A 1 98 ? -0.029 -13.593 6.376 1.00 60.72 98 THR A N 1
ATOM 765 C CA . THR A 1 98 ? -0.870 -14.779 6.582 1.00 60.72 98 THR A CA 1
ATOM 766 C C . THR A 1 98 ? -1.320 -15.274 5.209 1.00 60.72 98 THR A C 1
ATOM 768 O O . THR A 1 98 ? -1.939 -14.513 4.471 1.00 60.72 98 THR A O 1
ATOM 771 N N . GLY A 1 99 ? -0.950 -16.496 4.812 1.00 55.78 99 GLY A N 1
ATOM 772 C CA . GLY A 1 99 ? -1.269 -17.035 3.480 1.00 55.78 99 GLY A CA 1
ATOM 773 C C . GLY A 1 99 ? -2.776 -17.078 3.168 1.00 55.78 99 GLY A C 1
ATOM 774 O O . GLY A 1 99 ? -3.604 -16.874 4.053 1.00 55.78 99 GLY A O 1
ATOM 775 N N . LYS A 1 100 ? -3.142 -17.401 1.916 1.00 55.50 100 LYS A N 1
ATOM 776 C CA . LYS A 1 100 ? -4.531 -17.472 1.393 1.00 55.50 100 LYS A CA 1
ATOM 777 C C . LYS A 1 100 ? -5.416 -18.593 2.005 1.00 55.50 100 LYS A C 1
ATOM 779 O O . LYS A 1 100 ? -6.309 -19.110 1.343 1.00 55.50 100 LYS A O 1
ATOM 784 N N . GLY A 1 101 ? -5.179 -19.001 3.255 1.00 44.91 101 GLY A N 1
ATOM 785 C CA . GLY A 1 101 ? -5.854 -20.112 3.933 1.00 44.91 101 GLY A CA 1
ATOM 786 C C . GLY A 1 101 ? -6.548 -19.693 5.232 1.00 44.91 101 GLY A C 1
ATOM 787 O O . GLY A 1 101 ? -5.910 -19.278 6.193 1.00 44.91 101 GLY A O 1
ATOM 788 N N . VAL A 1 102 ? -7.870 -19.849 5.253 1.00 49.94 102 VAL A N 1
ATOM 789 C CA . VAL A 1 102 ? -8.773 -19.715 6.407 1.00 49.94 102 VAL A CA 1
ATOM 790 C C . VAL A 1 102 ? -8.388 -20.628 7.582 1.00 49.94 102 VAL A C 1
ATOM 792 O O . VAL A 1 102 ? -8.381 -21.847 7.436 1.00 49.94 102 VAL A O 1
ATOM 795 N N . ASN A 1 103 ? -8.163 -20.057 8.772 1.00 37.81 103 ASN A N 1
ATOM 796 C CA . ASN A 1 103 ? -8.921 -20.389 9.989 1.00 37.81 103 ASN A CA 1
ATOM 797 C C . ASN A 1 103 ? -8.511 -19.516 11.184 1.00 37.81 103 ASN A C 1
ATOM 799 O O . ASN A 1 103 ? -7.338 -19.247 11.431 1.00 37.81 103 ASN A O 1
ATOM 803 N N . GLY A 1 104 ? -9.527 -19.068 11.923 1.00 51.16 104 GLY A N 1
ATOM 804 C CA . GLY A 1 104 ? -9.380 -18.208 13.087 1.00 51.16 104 G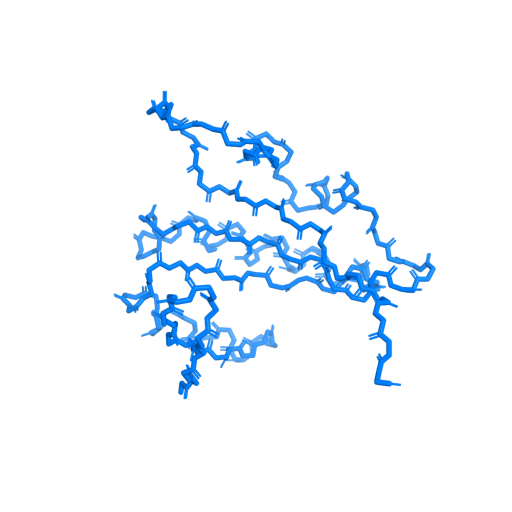LY A CA 1
ATOM 805 C C . GLY A 1 104 ? -8.587 -18.840 14.232 1.00 51.16 104 GLY A C 1
ATOM 806 O O . GLY A 1 104 ? -8.546 -20.056 14.400 1.00 51.16 104 GLY A O 1
ATOM 807 N N . LYS A 1 105 ? -8.065 -17.945 15.081 1.00 38.03 105 LYS A N 1
ATOM 808 C CA . LYS A 1 105 ? -7.359 -18.183 16.353 1.00 38.03 105 LYS A CA 1
ATOM 809 C C . LYS A 1 105 ? -5.856 -18.476 16.256 1.00 38.03 105 LYS A C 1
ATOM 811 O O . LYS A 1 105 ? -5.384 -19.461 16.804 1.00 38.03 105 LYS A O 1
ATOM 816 N N . SER A 1 106 ? -5.094 -17.512 15.744 1.00 35.72 106 SER A N 1
ATOM 817 C CA . SER A 1 106 ? -3.729 -17.274 16.237 1.00 35.72 106 SER A CA 1
ATOM 818 C C . SER A 1 106 ? -3.625 -15.845 16.753 1.00 35.72 106 SER A C 1
ATOM 820 O O . SER A 1 106 ? -3.563 -14.884 15.993 1.00 35.72 106 SER A O 1
ATOM 822 N N . LYS A 1 107 ? -3.654 -15.699 18.083 1.00 40.56 107 LYS A N 1
ATOM 823 C CA . LYS A 1 107 ? -3.287 -14.461 18.779 1.00 40.56 107 LYS A CA 1
ATOM 824 C C . LYS A 1 107 ? -1.769 -14.300 18.687 1.00 40.56 107 LYS A C 1
ATOM 826 O O . LYS A 1 107 ? -1.065 -14.707 19.599 1.00 40.56 107 LYS A O 1
ATOM 831 N N . ALA A 1 108 ? -1.301 -13.772 17.563 1.00 42.62 108 ALA A N 1
ATOM 832 C CA . ALA A 1 108 ? -0.060 -13.021 17.366 1.00 42.62 108 ALA A CA 1
ATOM 833 C C . ALA A 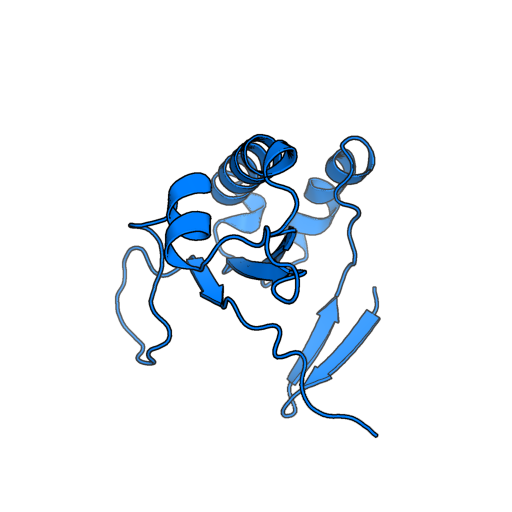1 108 ? 0.217 -12.992 15.852 1.00 42.62 108 ALA A C 1
ATOM 835 O O . ALA A 1 108 ? 0.118 -14.016 15.186 1.00 42.62 108 ALA A O 1
ATOM 836 N N . VAL A 1 109 ? 0.560 -11.815 15.325 1.00 45.50 109 VAL A N 1
ATOM 837 C CA . VAL A 1 109 ? 1.048 -11.533 13.954 1.00 45.50 109 VAL A CA 1
ATOM 838 C C . VAL A 1 109 ? 0.097 -11.645 12.741 1.00 45.50 109 VAL A C 1
ATOM 840 O O . VAL A 1 109 ? 0.529 -11.447 11.611 1.00 45.50 109 VAL A O 1
ATOM 843 N N . SER A 1 110 ? -1.212 -11.830 12.920 1.00 44.19 110 SER A N 1
ATOM 844 C CA . SER A 1 110 ? -2.173 -11.980 11.809 1.00 44.19 110 SER A CA 1
ATOM 845 C C . SER A 1 110 ? -2.758 -10.657 11.273 1.00 44.19 110 SER A C 1
ATOM 847 O O . SER A 1 110 ? -3.926 -10.369 11.539 1.00 44.19 110 SER A O 1
ATOM 849 N N . ARG A 1 111 ? -1.973 -9.813 10.579 1.00 60.81 111 ARG A N 1
ATOM 850 C CA . ARG A 1 111 ? -2.459 -8.479 10.128 1.00 60.81 111 ARG A CA 1
ATOM 851 C C . ARG A 1 111 ? -2.196 -8.084 8.675 1.00 60.81 111 ARG A C 1
ATOM 853 O O . ARG A 1 111 ? -2.814 -7.129 8.212 1.00 60.81 111 ARG A O 1
ATOM 860 N N . LEU A 1 112 ? -1.334 -8.799 7.958 1.00 56.47 112 LEU A N 1
ATOM 861 C CA . LEU A 1 112 ? -1.053 -8.514 6.552 1.00 56.47 112 LEU A CA 1
ATOM 862 C C . LEU A 1 112 ? -1.534 -9.675 5.693 1.00 56.47 112 LEU A C 1
ATOM 864 O O . LEU A 1 112 ? -1.006 -10.789 5.760 1.00 56.47 112 LEU A O 1
ATOM 868 N N . LEU A 1 113 ? -2.552 -9.390 4.889 1.00 57.97 113 LEU A N 1
ATOM 869 C CA . LEU A 1 113 ? -3.001 -10.269 3.824 1.00 57.97 113 LEU A CA 1
ATOM 870 C C . LEU A 1 113 ? -2.403 -9.742 2.525 1.00 57.97 113 LEU A C 1
ATOM 872 O O . LEU A 1 113 ? -2.537 -8.566 2.198 1.00 57.97 113 LEU A O 1
ATOM 876 N N . ILE A 1 114 ? -1.725 -10.612 1.787 1.00 56.81 114 ILE A N 1
ATOM 877 C CA . ILE A 1 114 ? -1.332 -10.304 0.416 1.00 56.81 114 ILE A CA 1
ATOM 878 C C . ILE A 1 114 ? -2.211 -11.136 -0.483 1.00 56.81 114 ILE A C 1
ATOM 880 O O . ILE A 1 114 ? -2.212 -12.366 -0.397 1.00 56.81 114 ILE A O 1
ATOM 884 N N . ASP A 1 115 ? -2.929 -10.449 -1.356 1.00 58.88 115 ASP A N 1
ATOM 885 C CA . ASP A 1 115 ? -3.560 -11.086 -2.487 1.00 58.88 115 ASP A CA 1
ATOM 886 C C . ASP A 1 115 ? -2.987 -10.470 -3.756 1.00 58.88 115 ASP A C 1
ATOM 888 O O . ASP A 1 115 ? -3.288 -9.337 -4.124 1.00 58.88 115 ASP A O 1
ATOM 892 N N . ILE A 1 116 ? -2.131 -11.221 -4.443 1.00 51.66 116 ILE A N 1
ATOM 893 C CA . ILE A 1 116 ? -1.854 -10.910 -5.839 1.00 51.66 116 ILE A CA 1
ATOM 894 C C . ILE A 1 116 ? -2.957 -11.563 -6.650 1.00 51.66 116 ILE A C 1
ATOM 896 O O . ILE A 1 116 ? -2.867 -12.722 -7.053 1.00 51.66 116 ILE A O 1
ATOM 900 N N . SER A 1 117 ? -4.035 -10.813 -6.830 1.00 47.28 117 SER A N 1
ATOM 901 C CA . SER A 1 117 ? -5.082 -11.144 -7.777 1.00 47.28 117 SER A CA 1
ATOM 902 C C . SER A 1 117 ? -5.553 -9.871 -8.452 1.00 47.28 117 SER A C 1
ATOM 904 O O . SER A 1 117 ? -6.284 -9.070 -7.876 1.00 47.28 117 SER A O 1
ATOM 906 N N . LEU A 1 118 ? -5.143 -9.727 -9.706 1.00 44.91 118 LEU A N 1
ATOM 907 C CA . LEU A 1 118 ? -5.932 -9.056 -10.724 1.00 44.91 118 LEU A CA 1
ATOM 908 C C . LEU A 1 118 ? -5.974 -9.998 -11.925 1.00 44.91 118 LEU A C 1
ATOM 910 O O . LEU A 1 118 ? -5.179 -9.882 -12.855 1.00 44.91 118 LEU A O 1
ATOM 914 N N . ASP A 1 119 ? -6.874 -10.986 -11.860 1.00 39.00 119 ASP A N 1
ATOM 915 C CA . ASP A 1 119 ? -7.212 -11.786 -13.033 1.00 39.00 119 ASP A CA 1
ATOM 916 C C . ASP A 1 119 ? -7.706 -10.843 -14.134 1.00 39.00 119 ASP A C 1
ATOM 918 O O . ASP A 1 119 ? -8.715 -10.150 -1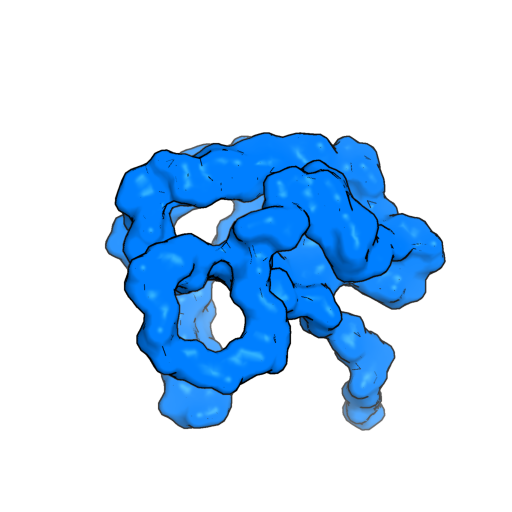4.009 1.00 39.00 119 ASP A O 1
ATOM 922 N N . SER A 1 120 ? -6.944 -10.820 -15.217 1.00 42.78 120 SER A N 1
ATOM 923 C CA . SER A 1 120 ? -7.253 -10.130 -16.455 1.00 42.78 120 SER A CA 1
ATOM 924 C C . SER A 1 120 ? -7.992 -11.061 -17.421 1.00 42.78 120 SER A C 1
ATOM 926 O O . SER A 1 120 ? -7.687 -11.048 -18.606 1.00 42.78 120 SER A O 1
ATOM 928 N N . ARG A 1 121 ? -8.956 -11.885 -16.971 1.00 38.34 121 ARG A N 1
ATOM 929 C CA . ARG A 1 121 ? -9.947 -12.578 -17.831 1.00 38.34 121 ARG A CA 1
ATOM 930 C C . ARG A 1 121 ? -11.265 -12.774 -17.059 1.00 38.34 121 ARG A C 1
ATOM 932 O O . ARG A 1 121 ? -11.333 -13.561 -16.130 1.00 38.34 121 ARG A O 1
ATOM 939 N N . LYS A 1 122 ? -12.381 -12.146 -17.440 1.00 33.50 122 LYS A N 1
ATOM 940 C CA . LYS A 1 122 ? -13.132 -12.444 -18.673 1.00 33.50 122 LYS A CA 1
ATOM 941 C C . LYS A 1 122 ? -14.058 -11.286 -19.113 1.00 33.50 122 LYS A C 1
ATOM 943 O O . LYS A 1 122 ? -14.418 -10.452 -18.289 1.00 33.50 122 LYS A O 1
ATOM 948 N N . PRO A 1 123 ? -14.404 -11.249 -20.413 1.00 35.09 123 PRO A N 1
ATOM 949 C CA . PRO A 1 123 ? -15.003 -10.114 -21.115 1.00 35.09 123 PRO A CA 1
ATOM 950 C C . PRO A 1 123 ? -16.513 -10.003 -20.853 1.00 35.09 123 PRO A C 1
ATOM 952 O O . PRO A 1 123 ? -17.120 -10.960 -20.369 1.00 35.09 123 PRO A O 1
ATOM 955 N N . LEU A 1 124 ? -17.109 -8.861 -21.217 1.00 35.78 124 LEU A N 1
ATOM 956 C CA . LEU A 1 124 ? -18.519 -8.844 -21.627 1.00 35.78 124 LEU A CA 1
ATOM 957 C C . LEU A 1 124 ? -18.684 -9.650 -22.922 1.00 35.78 124 LEU A C 1
ATOM 959 O O . LEU A 1 124 ? -17.809 -9.504 -23.808 1.00 35.78 124 LEU A O 1
#

Secondary structure (DSSP, 8-state):
-EEEEETTEEEEE-----STTGGGGHHHHGGG-S-EEEEEETT-GGGHHHHHHHHHHHHH-GGGTTS-EEEEEE-TTSTTPPPHHHHHHHHT-TTTEEPS-------SS--EEEE---------

pLDDT: mean 79.99, std 18.52, range [33.5, 96.81]